Protein AF-A0A2N8MUM5-F1 (afdb_monomer_lite)

Secondary structure (DSSP, 8-state):
-GGGSTTTTS--TT-HHHHHHHHTTTEEEEEEEEEEEEEEEE-SHHHHHHHHHTTT--HHHHHHHHTTS-SSEEEEEEEEEEEEEE-

Structure (mmCIF, N/CA/C/O backbone):
data_AF-A0A2N8MUM5-F1
#
_entry.id   AF-A0A2N8MUM5-F1
#
loop_
_atom_site.group_PDB
_atom_site.id
_atom_site.type_symbol
_atom_site.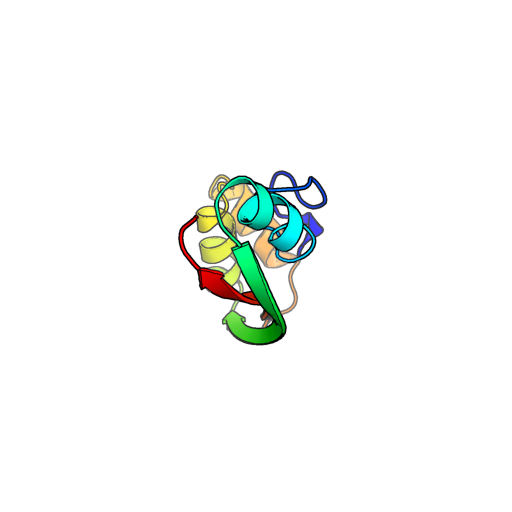label_atom_id
_atom_site.label_alt_id
_atom_site.label_comp_id
_atom_site.label_asym_id
_atom_site.label_entity_id
_atom_site.label_seq_id
_atom_site.pdbx_PDB_ins_code
_atom_site.Cartn_x
_atom_site.Cartn_y
_atom_site.Cartn_z
_atom_site.occupancy
_atom_site.B_iso_or_equiv
_atom_site.auth_seq_id
_atom_site.auth_comp_id
_atom_site.auth_asym_id
_atom_site.auth_atom_id
_atom_site.pdbx_PDB_model_num
ATOM 1 N N . MET A 1 1 ? 11.177 -3.416 -4.466 1.00 79.44 1 MET A N 1
ATOM 2 C CA . MET A 1 1 ? 10.630 -2.188 -5.097 1.00 79.44 1 MET A CA 1
ATOM 3 C C . MET A 1 1 ? 10.432 -1.008 -4.137 1.00 79.44 1 MET A C 1
ATOM 5 O O . MET A 1 1 ? 10.298 0.111 -4.605 1.00 79.44 1 MET A O 1
ATOM 9 N N . ALA A 1 2 ? 10.411 -1.197 -2.816 1.00 75.94 2 ALA A N 1
ATOM 10 C CA . ALA A 1 2 ? 10.040 -0.121 -1.895 1.00 75.94 2 ALA A CA 1
ATOM 11 C C . ALA A 1 2 ? 10.920 1.149 -1.991 1.00 75.94 2 ALA A C 1
ATOM 13 O O . ALA A 1 2 ? 10.404 2.259 -1.945 1.00 75.94 2 ALA A O 1
ATOM 14 N N . TRP A 1 3 ? 12.214 0.974 -2.279 1.00 79.94 3 TRP A N 1
ATOM 15 C CA . TRP A 1 3 ? 13.185 2.039 -2.567 1.00 79.94 3 TRP A CA 1
ATOM 16 C C . TRP A 1 3 ? 12.795 2.987 -3.718 1.00 79.94 3 TRP A C 1
ATOM 18 O O . TRP A 1 3 ? 13.314 4.095 -3.792 1.00 79.94 3 TRP A O 1
ATOM 28 N N . ALA A 1 4 ? 11.903 2.572 -4.624 1.00 81.94 4 ALA A N 1
ATOM 29 C CA . ALA A 1 4 ? 11.467 3.378 -5.764 1.00 81.94 4 ALA A CA 1
ATOM 30 C C . ALA A 1 4 ? 10.346 4.368 -5.405 1.00 81.94 4 ALA A C 1
ATOM 32 O O . ALA A 1 4 ? 9.982 5.205 -6.232 1.00 81.94 4 ALA A O 1
ATOM 33 N N . LEU A 1 5 ? 9.761 4.257 -4.207 1.00 84.88 5 LEU A N 1
ATOM 34 C CA . LEU A 1 5 ? 8.626 5.074 -3.796 1.00 84.88 5 LEU A CA 1
ATOM 35 C C . LEU A 1 5 ? 9.082 6.434 -3.257 1.00 84.88 5 LEU A C 1
ATOM 37 O O . LEU A 1 5 ? 10.022 6.495 -2.457 1.00 84.88 5 LEU A O 1
ATOM 41 N N . PRO A 1 6 ? 8.401 7.539 -3.615 1.00 80.50 6 PRO A N 1
ATOM 42 C CA . PRO A 1 6 ? 8.716 8.835 -3.042 1.00 80.50 6 PRO A CA 1
ATOM 43 C C . PRO A 1 6 ? 8.465 8.781 -1.540 1.00 80.50 6 PRO A C 1
ATOM 45 O O . PRO A 1 6 ? 7.453 8.241 -1.094 1.00 80.50 6 PRO A O 1
ATOM 48 N N . ARG A 1 7 ? 9.377 9.364 -0.757 1.00 82.62 7 ARG A N 1
ATOM 49 C CA . ARG A 1 7 ? 9.288 9.413 0.713 1.00 82.62 7 ARG A CA 1
ATOM 50 C C . ARG A 1 7 ? 9.290 8.035 1.391 1.00 82.62 7 ARG A C 1
ATOM 52 O O . ARG A 1 7 ? 8.937 7.963 2.563 1.00 82.62 7 ARG A O 1
ATOM 59 N N . TRP A 1 8 ? 9.704 6.970 0.699 1.00 83.25 8 TRP A N 1
ATOM 60 C CA . TRP A 1 8 ? 9.897 5.662 1.324 1.00 83.25 8 TRP A CA 1
ATOM 61 C C . TRP A 1 8 ? 10.737 5.780 2.604 1.00 83.25 8 TRP A C 1
ATOM 63 O O . TRP A 1 8 ? 11.749 6.481 2.622 1.00 83.25 8 TRP A O 1
ATOM 73 N N . GLY A 1 9 ? 10.293 5.118 3.674 1.00 81.88 9 GLY A N 1
ATOM 74 C CA . GLY A 1 9 ? 10.938 5.160 4.989 1.00 81.88 9 GLY A CA 1
ATOM 75 C C . GLY A 1 9 ? 10.655 6.417 5.820 1.00 81.88 9 GLY A C 1
ATOM 76 O O . GLY A 1 9 ? 11.099 6.482 6.962 1.00 81.88 9 GLY A O 1
ATOM 77 N N . ARG A 1 10 ? 9.919 7.411 5.298 1.00 86.44 10 ARG A N 1
ATOM 78 C CA . ARG A 1 10 ? 9.433 8.536 6.112 1.00 86.44 10 ARG A CA 1
ATOM 79 C C . ARG A 1 10 ? 8.086 8.175 6.747 1.00 86.44 10 ARG A C 1
ATOM 81 O O . ARG A 1 10 ? 7.192 7.801 5.989 1.00 86.44 10 ARG A O 1
ATOM 88 N N . PRO A 1 11 ? 7.914 8.366 8.069 1.00 83.44 11 PRO A N 1
ATOM 89 C CA . PRO A 1 11 ? 6.640 8.116 8.731 1.00 83.44 11 PRO A CA 1
ATOM 90 C C . PRO A 1 11 ? 5.481 8.916 8.128 1.00 83.44 11 PRO A C 1
ATOM 92 O O . PRO A 1 11 ? 5.635 10.078 7.729 1.00 83.44 11 PRO A O 1
ATOM 95 N N . SER A 1 12 ? 4.313 8.291 8.103 1.00 85.88 12 SER A N 1
ATOM 96 C CA . SER A 1 12 ? 3.044 8.801 7.595 1.00 85.88 12 SER A CA 1
ATOM 97 C C . SER A 1 12 ? 1.931 8.547 8.612 1.00 85.88 12 SER A C 1
ATOM 99 O O . SER A 1 12 ? 1.952 7.562 9.342 1.00 85.88 12 SER A O 1
ATOM 101 N N . SER A 1 13 ? 0.897 9.395 8.628 1.00 85.12 13 SER A N 1
ATOM 102 C CA . SER A 1 13 ? -0.305 9.163 9.446 1.00 85.12 13 SER A CA 1
ATOM 103 C C . SER A 1 13 ? -1.118 7.936 9.014 1.00 85.12 13 SER A C 1
ATOM 105 O O . SER A 1 13 ? -2.055 7.553 9.705 1.00 85.12 13 SER A O 1
ATOM 107 N N . PHE A 1 14 ? -0.790 7.358 7.857 1.00 83.25 14 PHE A N 1
ATOM 108 C CA . PHE A 1 14 ? -1.381 6.127 7.332 1.00 83.25 14 PHE A CA 1
ATOM 109 C C . PHE A 1 14 ? -0.546 4.877 7.644 1.00 83.25 14 PHE A C 1
ATOM 111 O O . PHE A 1 14 ? -0.930 3.787 7.224 1.00 83.25 14 PHE A O 1
ATOM 118 N N . ASP A 1 15 ? 0.582 5.018 8.343 1.00 87.81 15 ASP A N 1
ATOM 119 C CA . ASP A 1 15 ? 1.379 3.871 8.768 1.00 87.81 15 ASP A CA 1
ATOM 120 C C . ASP A 1 15 ? 0.668 3.165 9.927 1.00 87.81 15 ASP A C 1
ATOM 122 O O . ASP A 1 15 ? 0.275 3.789 10.920 1.00 87.81 15 ASP A O 1
ATOM 126 N N . ALA A 1 16 ? 0.490 1.851 9.800 1.00 87.50 16 ALA A N 1
ATOM 127 C CA . ALA A 1 16 ? -0.187 1.049 10.814 1.00 87.50 16 ALA A CA 1
ATOM 128 C C . ALA A 1 16 ? 0.586 1.079 12.144 1.00 87.50 16 ALA A C 1
ATOM 130 O O . ALA A 1 16 ? -0.001 1.095 13.220 1.00 87.50 16 ALA A O 1
ATOM 131 N N . GLU A 1 17 ? 1.908 1.184 12.066 1.00 86.62 17 GLU A N 1
ATOM 132 C CA . GLU A 1 17 ? 2.836 1.208 13.191 1.00 86.62 17 GLU A CA 1
ATOM 133 C C . GLU A 1 17 ? 2.618 2.406 14.138 1.00 86.62 17 GLU A C 1
ATOM 135 O O . GLU A 1 17 ? 3.010 2.343 15.300 1.00 86.62 17 GLU A O 1
ATOM 140 N N . VAL A 1 18 ? 1.986 3.493 13.672 1.00 88.25 18 VAL A N 1
ATOM 141 C CA . VAL A 1 18 ? 1.722 4.698 14.487 1.00 88.25 18 VAL A CA 1
ATOM 142 C C . VAL A 1 18 ? 0.234 4.980 14.699 1.00 88.25 18 VAL A C 1
ATOM 144 O O . VAL A 1 18 ? -0.114 5.942 15.393 1.00 88.25 18 VAL A O 1
ATOM 147 N N . ALA A 1 19 ? -0.659 4.184 14.103 1.00 87.50 19 ALA A N 1
ATOM 148 C CA . ALA A 1 19 ? -2.069 4.554 14.032 1.00 87.50 19 ALA A CA 1
ATOM 149 C C . ALA A 1 19 ? -2.764 4.515 15.397 1.00 87.50 19 ALA A C 1
ATOM 151 O O . ALA A 1 19 ? -3.609 5.365 15.650 1.00 87.50 19 ALA A O 1
ATOM 152 N N . GLU A 1 20 ? -2.397 3.596 16.295 1.00 89.75 20 GLU A N 1
ATOM 153 C CA . GLU A 1 20 ? -2.988 3.517 17.639 1.00 89.75 20 GLU A CA 1
ATOM 154 C C . GLU A 1 20 ? -2.803 4.829 18.415 1.00 89.75 20 GLU A C 1
ATOM 156 O O . GLU A 1 20 ? -3.775 5.427 18.878 1.00 89.75 20 GLU A O 1
ATOM 161 N N . THR A 1 21 ? -1.574 5.351 18.448 1.00 91.00 21 THR A N 1
ATOM 162 C CA . THR A 1 21 ? -1.248 6.640 19.074 1.00 91.00 21 THR A CA 1
ATOM 163 C C . THR A 1 21 ? -2.023 7.801 18.449 1.00 91.00 21 THR A C 1
ATOM 165 O O . THR A 1 21 ? -2.395 8.746 19.144 1.00 91.00 21 THR A O 1
ATOM 168 N N . LEU A 1 22 ? -2.264 7.771 17.135 1.00 92.94 22 LEU A N 1
ATOM 169 C CA . LEU A 1 22 ? -3.032 8.812 16.446 1.00 92.94 22 LEU A CA 1
ATOM 170 C C . LEU A 1 22 ? -4.531 8.712 16.746 1.00 92.94 22 LEU A C 1
ATOM 172 O O . LEU A 1 22 ? -5.154 9.730 17.048 1.00 92.94 22 LEU A O 1
ATOM 176 N N . LEU A 1 23 ? -5.094 7.504 16.714 1.00 92.38 23 LEU A N 1
ATOM 177 C CA . LEU A 1 23 ? -6.497 7.235 17.030 1.00 92.38 23 LEU A CA 1
ATOM 178 C C . LEU A 1 23 ? -6.811 7.581 18.486 1.00 92.38 23 LEU A C 1
ATOM 180 O O . LEU A 1 23 ? -7.831 8.215 18.754 1.00 92.38 23 LEU A O 1
ATOM 184 N N . GLY A 1 24 ? -5.897 7.267 19.407 1.00 93.75 24 GLY A N 1
ATOM 185 C CA . GLY A 1 24 ? -6.016 7.582 20.828 1.00 93.75 24 GLY A CA 1
ATOM 186 C C . GLY A 1 24 ? -6.115 9.078 21.136 1.00 93.75 24 GLY A C 1
ATOM 187 O O . GLY A 1 24 ? -6.559 9.436 22.221 1.00 93.75 24 GLY A O 1
ATOM 188 N N . LYS A 1 25 ? -5.778 9.978 20.201 1.00 94.38 25 LYS A N 1
ATOM 189 C CA . LYS A 1 25 ? -6.001 11.428 20.371 1.00 94.38 25 LYS A CA 1
ATOM 190 C C . LYS A 1 25 ? -7.473 11.829 20.253 1.00 94.38 25 L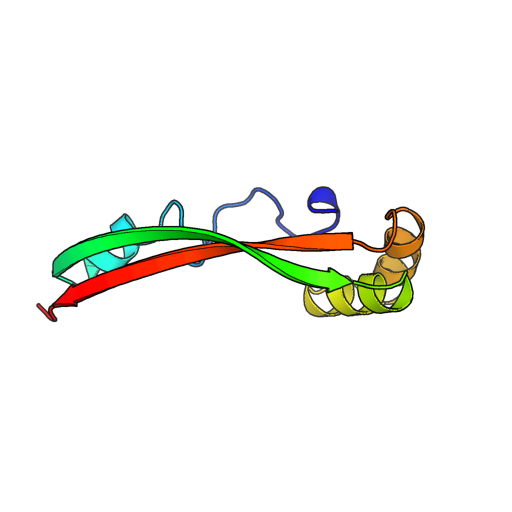YS A C 1
ATOM 192 O O . LYS A 1 25 ? -7.837 12.904 20.718 1.00 94.38 25 LYS A O 1
ATOM 197 N N . VAL A 1 26 ? -8.300 10.999 19.617 1.00 94.75 26 VAL A N 1
ATOM 198 C CA . VAL A 1 26 ? -9.689 11.330 19.250 1.00 94.75 26 VAL A CA 1
ATOM 199 C C . VAL A 1 26 ? -10.684 10.321 19.823 1.00 94.75 26 VAL A C 1
ATOM 201 O O . VAL A 1 26 ? -11.783 10.698 20.222 1.00 94.75 26 VAL A O 1
ATOM 204 N N . PHE A 1 27 ? -10.295 9.052 19.908 1.00 95.94 27 PHE A N 1
ATOM 205 C CA . PHE A 1 27 ? -11.135 7.953 20.369 1.00 95.94 27 PHE A CA 1
ATOM 206 C C . PHE A 1 27 ? -10.605 7.343 21.665 1.00 95.94 27 PHE A C 1
ATOM 208 O O . PHE A 1 27 ? -9.460 7.574 22.070 1.00 95.94 27 PHE A O 1
ATOM 215 N N . GLU A 1 28 ? -11.458 6.574 22.327 1.00 96.38 28 GLU A N 1
ATOM 216 C CA . GLU A 1 28 ? -11.032 5.576 23.300 1.00 96.38 28 GLU A CA 1
ATOM 217 C C . GLU A 1 28 ? -10.821 4.262 22.541 1.00 96.38 28 GLU A C 1
ATOM 219 O O . GLU A 1 28 ? -11.783 3.658 22.069 1.00 96.38 28 GLU A O 1
ATOM 224 N N . VAL A 1 29 ? -9.561 3.878 22.324 1.00 95.56 29 VAL A N 1
ATOM 225 C CA . VAL A 1 29 ? -9.203 2.677 21.556 1.00 95.56 29 VAL A CA 1
ATOM 226 C C . VAL A 1 29 ? -9.260 1.466 22.483 1.00 95.56 29 VAL A C 1
ATOM 228 O O . VAL A 1 29 ? -8.551 1.425 23.481 1.00 95.56 29 VAL A O 1
ATOM 231 N N . GLU A 1 30 ? -10.104 0.490 22.157 1.00 95.62 30 GLU A N 1
ATOM 232 C CA . GLU A 1 30 ? -10.319 -0.715 22.968 1.00 95.62 30 GLU A CA 1
ATOM 233 C C . GLU A 1 30 ? -9.376 -1.845 22.561 1.00 95.62 30 GLU A C 1
ATOM 235 O O . GLU A 1 30 ? -8.864 -2.578 23.403 1.00 95.62 30 GLU A O 1
ATOM 240 N N . SER A 1 31 ? -9.158 -2.011 21.255 1.00 95.12 31 SER A N 1
ATOM 241 C CA . SER A 1 31 ? -8.222 -3.004 20.734 1.00 95.12 31 SER A CA 1
ATOM 242 C C . SER A 1 31 ? -7.772 -2.680 19.314 1.00 95.12 31 SER A C 1
ATOM 244 O O . SER A 1 31 ? -8.478 -2.024 18.543 1.00 95.12 31 SER A O 1
ATOM 246 N N . VAL A 1 32 ? -6.590 -3.181 18.960 1.00 94.06 32 VAL A N 1
ATOM 247 C CA . VAL A 1 32 ? -6.002 -3.074 17.624 1.00 94.06 32 VAL A CA 1
ATOM 248 C C . VAL A 1 32 ? -5.573 -4.457 17.156 1.00 94.06 32 VAL A C 1
ATOM 250 O O . VAL A 1 32 ? -4.964 -5.224 17.900 1.00 94.06 32 VAL A O 1
ATOM 253 N N . ARG A 1 33 ? -5.856 -4.767 15.892 1.00 94.94 33 ARG A N 1
ATOM 254 C CA . ARG A 1 33 ? -5.343 -5.951 15.206 1.00 94.94 33 ARG A CA 1
ATOM 255 C C . ARG A 1 33 ? -4.589 -5.533 13.955 1.00 94.94 33 ARG A C 1
ATOM 257 O O . ARG A 1 33 ? -5.196 -5.030 13.011 1.00 94.94 33 ARG A O 1
ATOM 264 N N . THR A 1 34 ? -3.285 -5.779 13.935 1.00 93.38 34 THR A N 1
ATOM 265 C CA . THR A 1 34 ? -2.432 -5.566 12.763 1.00 93.38 34 THR A CA 1
ATOM 266 C C . THR A 1 34 ? -2.513 -6.745 11.799 1.00 93.38 34 THR A C 1
ATOM 268 O O . THR A 1 34 ? -2.872 -7.867 12.175 1.00 93.38 34 THR A O 1
ATOM 271 N N . TRP A 1 35 ? -2.214 -6.488 10.530 1.00 93.81 35 TRP A N 1
ATOM 272 C CA . TRP A 1 35 ? -2.148 -7.517 9.504 1.00 93.81 35 TRP A CA 1
ATOM 273 C C . TRP A 1 35 ? -1.181 -7.131 8.389 1.00 93.81 35 TRP A C 1
ATOM 275 O O . TRP A 1 35 ? -1.082 -5.965 8.007 1.00 93.81 35 TRP A O 1
ATOM 285 N N . ASP A 1 36 ? -0.557 -8.161 7.823 1.00 94.50 36 ASP A N 1
ATOM 286 C CA . ASP A 1 36 ? 0.238 -8.106 6.605 1.00 94.50 36 ASP A CA 1
ATOM 287 C C . ASP A 1 36 ? -0.292 -9.166 5.641 1.00 94.50 36 ASP A C 1
ATOM 289 O O . ASP A 1 36 ? -0.424 -10.335 6.009 1.00 94.50 36 ASP A O 1
ATOM 293 N N . ALA A 1 37 ? -0.619 -8.777 4.410 1.00 94.25 37 ALA A N 1
ATOM 294 C CA . ALA A 1 37 ? -1.176 -9.703 3.430 1.00 94.25 37 ALA A CA 1
ATOM 295 C C . ALA A 1 37 ? -0.727 -9.381 1.992 1.00 94.25 37 ALA A C 1
ATOM 297 O O . ALA A 1 37 ? -0.718 -8.209 1.597 1.00 94.25 37 ALA A O 1
ATOM 298 N N . PRO A 1 38 ? -0.379 -10.392 1.173 1.00 93.94 38 PRO A N 1
ATOM 299 C CA . PRO A 1 38 ? -0.042 -10.216 -0.239 1.00 93.94 38 PRO A CA 1
ATOM 300 C C . PRO A 1 38 ? -1.316 -10.018 -1.075 1.00 93.94 38 PRO A C 1
ATOM 302 O O . PRO A 1 38 ? -1.817 -10.941 -1.707 1.00 93.94 38 PRO A O 1
ATOM 305 N N . LEU A 1 39 ? -1.879 -8.809 -1.039 1.00 92.00 39 LEU A N 1
ATOM 306 C CA . LEU A 1 39 ? -3.204 -8.533 -1.614 1.00 92.00 39 LEU A CA 1
ATOM 307 C C . LEU A 1 39 ? -3.178 -8.114 -3.089 1.00 92.00 39 LEU A C 1
ATOM 309 O O . LEU A 1 39 ? -4.232 -8.031 -3.713 1.00 92.00 39 LEU A O 1
ATOM 313 N N . VAL A 1 40 ? -2.008 -7.785 -3.644 1.00 94.75 40 VAL A N 1
ATOM 314 C CA . VAL A 1 40 ? -1.891 -7.307 -5.029 1.00 94.75 40 VAL A CA 1
ATOM 315 C C . VAL A 1 40 ? -0.699 -7.962 -5.704 1.00 94.75 40 VAL A C 1
ATOM 317 O O . VAL A 1 40 ? 0.423 -7.826 -5.229 1.00 94.75 40 VAL A O 1
ATOM 320 N N . THR A 1 41 ? -0.924 -8.584 -6.855 1.00 97.38 41 THR A N 1
ATOM 321 C CA . THR A 1 41 ? 0.144 -9.064 -7.737 1.00 97.38 41 THR A CA 1
ATOM 322 C C . THR A 1 41 ? 0.245 -8.146 -8.946 1.00 97.38 41 THR A C 1
ATOM 324 O O . THR A 1 41 ? -0.752 -7.872 -9.609 1.00 97.38 41 THR A O 1
ATOM 327 N N . LEU A 1 42 ? 1.450 -7.658 -9.234 1.00 97.88 42 LEU A N 1
ATOM 328 C CA . LEU A 1 42 ? 1.763 -6.924 -10.455 1.00 97.88 42 LEU A CA 1
ATOM 329 C C . LEU A 1 42 ? 2.325 -7.924 -11.472 1.00 97.88 42 LEU A C 1
ATOM 331 O O . LEU A 1 42 ? 3.438 -8.414 -11.263 1.00 97.88 42 LEU A O 1
ATOM 335 N N . PRO A 1 43 ? 1.569 -8.272 -12.527 1.00 98.19 43 PRO A N 1
ATOM 336 C CA . PRO A 1 43 ? 1.926 -9.388 -13.399 1.00 98.19 43 PRO A CA 1
ATOM 337 C C . PRO A 1 43 ? 3.143 -9.103 -14.285 1.00 98.19 43 PRO A C 1
ATOM 3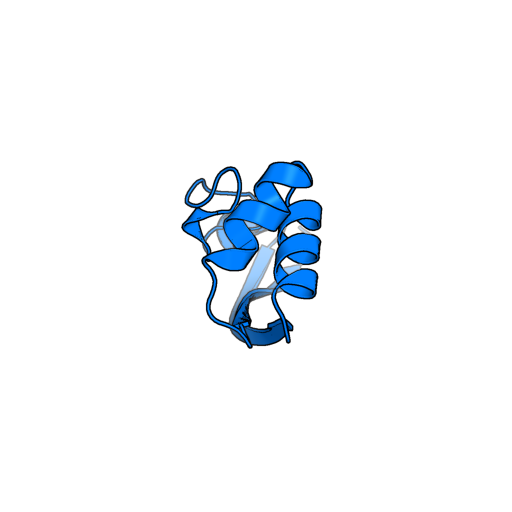39 O O . PRO A 1 43 ? 3.886 -10.022 -14.606 1.00 98.19 43 PRO A O 1
ATOM 342 N N . ASP A 1 44 ? 3.361 -7.844 -14.666 1.00 98.44 44 ASP A N 1
ATOM 343 C CA . ASP A 1 44 ? 4.390 -7.454 -15.626 1.00 98.44 44 ASP A CA 1
ATOM 344 C C . ASP A 1 44 ? 4.959 -6.051 -15.344 1.00 98.44 44 ASP A C 1
ATOM 346 O O . ASP A 1 44 ? 4.520 -5.317 -14.449 1.00 98.44 44 ASP A O 1
ATOM 350 N N . HIS A 1 45 ? 5.961 -5.654 -16.131 1.00 98.38 45 HIS A N 1
ATOM 351 C CA . HIS A 1 45 ? 6.601 -4.347 -15.996 1.00 98.38 45 HIS A CA 1
ATOM 352 C C . HIS A 1 45 ? 5.655 -3.171 -16.300 1.00 98.38 45 HIS A C 1
ATOM 354 O O . HIS A 1 45 ? 5.874 -2.070 -15.786 1.00 98.38 45 HIS A O 1
ATOM 360 N N . ALA A 1 46 ? 4.605 -3.360 -17.107 1.00 98.31 46 ALA A N 1
ATOM 361 C CA . ALA A 1 46 ? 3.634 -2.303 -17.385 1.00 98.31 46 ALA A CA 1
ATOM 362 C C . ALA A 1 46 ? 2.763 -2.033 -16.148 1.00 98.31 46 ALA A C 1
ATOM 364 O O . ALA A 1 46 ? 2.580 -0.872 -15.768 1.00 98.31 46 ALA A O 1
ATOM 365 N N . ALA A 1 47 ? 2.325 -3.087 -15.456 1.00 98.31 47 ALA A N 1
ATOM 366 C CA . ALA A 1 47 ? 1.632 -2.997 -14.176 1.00 98.31 47 ALA A CA 1
ATOM 367 C C . ALA A 1 47 ? 2.517 -2.361 -13.090 1.00 98.31 47 ALA A C 1
ATOM 369 O O . ALA A 1 47 ? 2.043 -1.520 -12.323 1.00 98.31 47 ALA A O 1
ATOM 370 N N . VAL A 1 48 ? 3.817 -2.682 -13.065 1.00 98.06 48 VAL A N 1
ATOM 371 C CA . VAL A 1 48 ? 4.793 -2.013 -12.185 1.00 98.06 48 VAL A CA 1
ATOM 372 C C . VAL A 1 48 ? 4.903 -0.519 -12.490 1.00 98.06 48 VAL A C 1
ATOM 374 O O . VAL A 1 48 ? 4.828 0.303 -11.572 1.00 98.06 48 VAL A O 1
ATOM 377 N N . ALA A 1 49 ? 5.030 -0.134 -13.760 1.00 98.00 49 ALA A N 1
ATOM 378 C CA . ALA A 1 49 ? 5.092 1.275 -14.142 1.00 98.00 49 ALA A CA 1
ATOM 379 C C . ALA A 1 49 ? 3.800 2.022 -13.764 1.00 98.00 49 ALA A C 1
ATOM 381 O O . ALA A 1 49 ? 3.869 3.130 -13.227 1.00 98.00 49 ALA A O 1
ATOM 382 N N . LEU A 1 50 ? 2.630 1.414 -13.988 1.00 98.12 50 LEU A N 1
ATOM 383 C CA . LEU A 1 50 ? 1.340 1.989 -13.603 1.00 98.12 50 LEU A CA 1
ATOM 384 C C . LEU A 1 50 ? 1.233 2.170 -12.084 1.00 98.12 50 LEU A C 1
ATOM 386 O O . LEU A 1 50 ? 0.841 3.242 -11.619 1.00 98.12 50 LEU A O 1
ATOM 390 N N . PHE A 1 51 ? 1.652 1.167 -11.308 1.00 96.12 51 PHE A N 1
ATOM 391 C CA . PHE A 1 51 ? 1.691 1.257 -9.852 1.00 96.12 51 PHE A CA 1
ATOM 392 C C . PHE A 1 51 ? 2.570 2.423 -9.382 1.00 96.12 51 PHE A C 1
ATOM 394 O O . PHE A 1 51 ? 2.127 3.234 -8.570 1.00 96.12 51 PHE A O 1
ATOM 401 N N . LEU A 1 52 ? 3.791 2.550 -9.912 1.00 96.12 52 LEU A N 1
ATOM 402 C CA . LEU A 1 52 ? 4.719 3.627 -9.548 1.00 96.12 52 LEU A CA 1
ATOM 403 C C . LEU A 1 52 ? 4.177 5.016 -9.918 1.00 96.12 52 LEU A C 1
ATOM 405 O O . LEU A 1 52 ? 4.321 5.957 -9.134 1.00 96.12 52 LEU A O 1
ATOM 409 N N . ARG A 1 53 ? 3.492 5.146 -11.061 1.00 96.69 53 ARG A N 1
ATOM 410 C CA . ARG A 1 53 ? 2.792 6.387 -11.435 1.00 96.69 53 ARG A CA 1
ATOM 411 C C . ARG A 1 53 ? 1.693 6.742 -10.439 1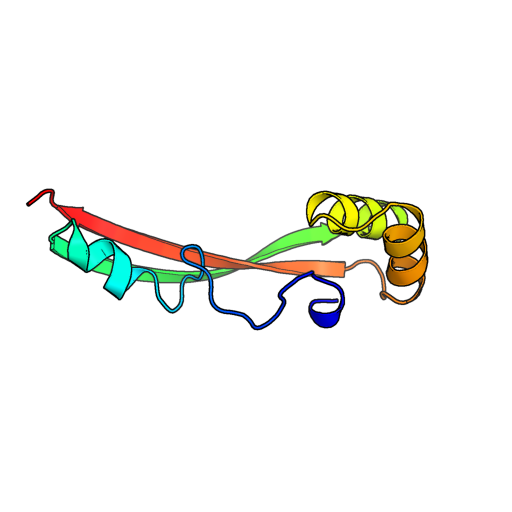.00 96.69 53 ARG A C 1
ATOM 413 O O . ARG A 1 53 ? 1.617 7.891 -10.014 1.00 96.69 53 ARG A O 1
ATOM 420 N N . GLY A 1 54 ? 0.915 5.757 -9.987 1.00 94.62 54 GLY A N 1
ATOM 421 C CA . GLY A 1 54 ? -0.075 5.934 -8.917 1.00 94.62 54 GLY A CA 1
ATOM 422 C C . GLY A 1 54 ? 0.529 6.364 -7.572 1.00 94.62 54 GLY A C 1
ATOM 423 O O . GLY A 1 54 ? -0.191 6.799 -6.678 1.00 94.62 54 GLY A O 1
ATOM 424 N N . ARG A 1 55 ? 1.857 6.274 -7.419 1.00 91.69 55 ARG A N 1
ATOM 425 C CA . ARG A 1 55 ? 2.618 6.764 -6.258 1.00 91.69 55 ARG A CA 1
ATOM 426 C C . ARG A 1 55 ? 3.321 8.098 -6.508 1.00 91.69 55 ARG A C 1
ATOM 428 O O . ARG A 1 55 ? 4.106 8.527 -5.669 1.00 91.69 55 ARG A O 1
ATOM 435 N N . GLY A 1 56 ? 3.023 8.759 -7.626 1.00 93.19 56 GLY A N 1
ATOM 436 C CA . GLY A 1 56 ? 3.496 10.105 -7.946 1.00 93.19 56 GLY A CA 1
ATOM 437 C C . GLY A 1 56 ? 4.785 10.163 -8.767 1.00 93.19 56 GLY A C 1
ATOM 438 O O . GLY A 1 56 ? 5.349 11.245 -8.911 1.00 93.19 56 GLY A O 1
ATOM 439 N N . LEU A 1 57 ? 5.278 9.043 -9.310 1.00 95.56 57 LEU A N 1
ATOM 440 C CA . LEU A 1 57 ? 6.442 9.082 -10.202 1.00 95.56 57 LEU A CA 1
ATOM 441 C C . LEU A 1 57 ? 6.050 9.582 -11.603 1.00 95.56 57 LEU A C 1
ATOM 443 O O . LEU A 1 57 ? 5.060 9.096 -12.160 1.00 95.56 57 LEU A O 1
ATOM 447 N N . PRO A 1 58 ? 6.863 10.456 -12.232 1.00 96.06 58 PRO A N 1
ATOM 448 C CA . PRO A 1 58 ? 6.726 10.769 -13.650 1.00 96.06 58 PRO A CA 1
ATOM 449 C C . PRO A 1 58 ? 6.814 9.506 -14.508 1.00 96.06 58 PRO A C 1
ATOM 451 O O . PRO A 1 58 ? 7.567 8.581 -14.194 1.00 96.06 58 PRO A O 1
ATOM 454 N N . GLU A 1 59 ? 6.083 9.475 -15.620 1.00 96.69 59 GLU A N 1
ATOM 455 C CA . GLU A 1 59 ? 5.953 8.281 -16.460 1.00 96.69 59 GLU A CA 1
ATOM 456 C C . GLU A 1 59 ? 7.295 7.731 -16.965 1.00 96.69 59 GLU A C 1
ATOM 458 O O . GLU A 1 59 ? 7.537 6.525 -16.886 1.00 96.69 59 GLU A O 1
ATOM 463 N N . SER A 1 60 ? 8.187 8.602 -17.441 1.00 97.19 60 SER A N 1
ATOM 464 C CA . SER A 1 60 ? 9.516 8.206 -17.922 1.00 97.19 60 SER A CA 1
ATOM 465 C C . SER A 1 60 ? 10.338 7.519 -16.826 1.00 97.19 60 SER A C 1
ATOM 467 O O . SER A 1 60 ? 10.932 6.461 -17.055 1.00 97.19 60 SER A O 1
ATOM 469 N N . THR A 1 61 ? 10.313 8.068 -15.609 1.00 96.50 61 THR A N 1
ATOM 470 C CA . THR A 1 61 ? 10.969 7.491 -14.430 1.00 96.50 61 THR A CA 1
ATOM 471 C C . THR A 1 61 ? 10.316 6.174 -14.021 1.00 96.50 61 THR A C 1
ATOM 473 O O . THR A 1 61 ? 11.028 5.196 -13.801 1.00 96.50 61 THR A O 1
ATOM 476 N N . ALA A 1 62 ? 8.984 6.106 -13.981 1.00 97.44 62 ALA A N 1
ATOM 477 C CA . ALA A 1 62 ? 8.253 4.893 -13.628 1.00 97.44 62 ALA A CA 1
ATOM 478 C C . ALA A 1 62 ? 8.566 3.732 -14.585 1.00 97.44 62 ALA A C 1
ATOM 480 O O . ALA A 1 62 ? 8.904 2.643 -14.129 1.00 97.44 62 ALA A O 1
ATOM 481 N N . ARG A 1 63 ? 8.550 3.972 -15.906 1.00 97.69 63 ARG A N 1
ATOM 482 C CA . ARG A 1 63 ? 8.919 2.959 -16.913 1.00 97.69 63 ARG A CA 1
ATOM 483 C C . ARG A 1 63 ? 10.373 2.511 -16.773 1.00 97.69 63 ARG A C 1
ATOM 485 O O . ARG A 1 63 ? 10.663 1.327 -16.920 1.00 97.69 63 ARG A O 1
ATOM 492 N N . ARG A 1 64 ? 11.295 3.442 -16.504 1.00 97.12 64 ARG A N 1
ATOM 493 C CA . ARG A 1 64 ? 12.716 3.119 -16.310 1.00 97.12 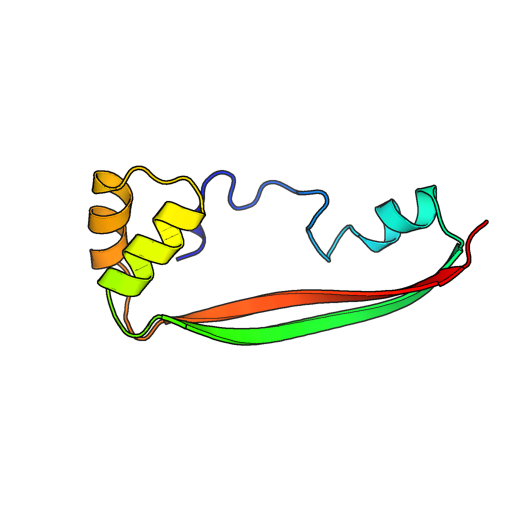64 ARG A CA 1
ATOM 494 C C . ARG A 1 64 ? 12.934 2.232 -15.088 1.00 97.12 64 ARG A C 1
ATOM 496 O O . ARG A 1 64 ? 13.653 1.246 -15.195 1.00 97.12 64 ARG A O 1
ATOM 503 N N . LEU A 1 65 ? 12.313 2.567 -13.960 1.00 96.44 65 LEU A N 1
ATOM 504 C CA . LEU A 1 65 ? 12.443 1.801 -12.720 1.00 96.44 65 LEU A CA 1
ATOM 505 C C . LEU A 1 65 ? 11.726 0.452 -12.796 1.00 96.44 65 LEU A C 1
ATOM 507 O O . LEU A 1 65 ? 12.242 -0.531 -12.276 1.00 96.44 65 LEU A O 1
ATOM 511 N N . ALA A 1 66 ? 10.590 0.379 -13.494 1.00 97.25 66 ALA A N 1
ATOM 512 C CA . ALA A 1 66 ? 9.845 -0.862 -13.669 1.00 97.25 66 ALA A CA 1
ATOM 513 C C . ALA A 1 66 ? 10.664 -1.971 -14.341 1.00 97.25 66 ALA A C 1
ATOM 515 O O . ALA A 1 66 ? 10.508 -3.132 -13.981 1.00 97.25 66 ALA A O 1
ATOM 516 N N . ARG A 1 67 ? 11.573 -1.627 -15.265 1.00 96.94 67 ARG A N 1
ATOM 517 C CA . ARG A 1 67 ? 12.465 -2.597 -15.928 1.00 96.94 67 ARG A CA 1
ATOM 518 C C . ARG A 1 67 ? 13.484 -3.252 -14.992 1.00 96.94 67 ARG A C 1
ATOM 520 O O . ARG A 1 67 ? 14.012 -4.298 -15.332 1.00 96.94 67 ARG A O 1
ATOM 527 N N . ALA A 1 68 ? 13.766 -2.642 -13.842 1.00 95.00 68 ALA A N 1
ATOM 528 C CA . ALA A 1 68 ? 14.688 -3.180 -12.842 1.00 95.00 68 ALA A CA 1
ATOM 529 C C . ALA A 1 68 ? 13.978 -4.025 -11.765 1.00 95.00 68 ALA A C 1
ATOM 531 O O . ALA A 1 68 ? 14.599 -4.413 -10.779 1.00 95.00 68 ALA A O 1
ATOM 532 N N . VAL A 1 69 ? 12.667 -4.249 -11.900 1.00 95.56 69 VAL A N 1
ATOM 533 C CA . VAL A 1 69 ? 11.850 -5.004 -10.945 1.00 95.56 69 VAL A CA 1
ATOM 534 C C . VAL A 1 69 ? 11.579 -6.390 -11.508 1.00 95.56 69 VAL A C 1
ATOM 536 O O . VAL A 1 69 ? 11.051 -6.503 -12.609 1.00 95.56 69 VAL A O 1
ATOM 539 N N . GLU A 1 70 ? 11.899 -7.430 -10.743 1.00 96.38 70 GLU A N 1
ATOM 540 C CA . GLU A 1 70 ? 11.492 -8.801 -11.059 1.00 96.38 70 GLU A CA 1
ATOM 541 C C . GLU A 1 70 ? 9.965 -8.927 -11.025 1.00 96.38 70 GLU A C 1
ATOM 543 O O . GLU A 1 70 ? 9.305 -8.415 -10.115 1.00 96.38 70 GLU A O 1
ATOM 548 N N . VAL A 1 71 ? 9.409 -9.596 -12.034 1.00 97.12 71 VAL A N 1
ATOM 549 C CA . VAL A 1 71 ? 7.969 -9.811 -12.200 1.00 97.12 71 VAL A CA 1
ATOM 550 C C . VAL A 1 71 ? 7.673 -11.306 -12.392 1.00 97.12 71 VAL A C 1
ATOM 552 O O . VAL A 1 71 ? 8.498 -11.997 -12.991 1.00 97.12 71 VAL A O 1
ATOM 555 N N . PRO A 1 72 ? 6.522 -11.815 -11.902 1.00 97.56 72 PRO A N 1
ATOM 556 C CA . PRO A 1 72 ? 5.448 -11.081 -11.226 1.00 97.56 72 PRO A CA 1
ATOM 557 C C . PRO A 1 72 ? 5.838 -10.618 -9.812 1.00 97.56 72 PRO A C 1
ATOM 559 O O . PRO A 1 72 ? 6.446 -11.360 -9.045 1.00 97.56 72 PRO A O 1
ATOM 562 N N . LEU A 1 73 ? 5.462 -9.388 -9.447 1.00 96.50 73 LEU A N 1
ATOM 563 C CA . LEU A 1 73 ? 5.762 -8.822 -8.129 1.00 96.50 73 LEU A CA 1
ATOM 564 C C . LEU A 1 73 ? 4.533 -8.890 -7.219 1.00 96.50 73 LEU A C 1
ATOM 566 O O . LEU A 1 73 ? 3.542 -8.201 -7.458 1.00 96.50 73 LEU A O 1
ATOM 570 N N . SER A 1 74 ? 4.620 -9.653 -6.130 1.00 96.50 74 SER A N 1
ATOM 571 C CA . SER A 1 74 ? 3.614 -9.621 -5.063 1.00 96.50 74 SER A CA 1
ATOM 572 C C . SER A 1 74 ? 3.856 -8.440 -4.119 1.00 96.50 74 SER A C 1
ATOM 574 O O . SER A 1 74 ? 4.964 -8.238 -3.617 1.00 96.50 74 SER A O 1
ATOM 576 N N . LEU A 1 75 ? 2.823 -7.634 -3.884 1.00 94.12 75 LEU A N 1
ATOM 577 C CA . LEU A 1 75 ? 2.843 -6.501 -2.969 1.00 94.12 75 LEU A CA 1
ATOM 578 C C . LEU A 1 75 ? 2.130 -6.864 -1.672 1.00 94.12 75 LEU A C 1
ATOM 580 O O . LEU A 1 75 ? 0.900 -6.964 -1.622 1.00 94.12 75 LEU A O 1
ATOM 584 N N . THR A 1 76 ? 2.901 -6.940 -0.593 1.00 92.06 76 THR A N 1
ATOM 585 C CA . THR A 1 76 ? 2.346 -6.996 0.755 1.00 92.06 76 THR A CA 1
ATOM 586 C C . THR A 1 76 ? 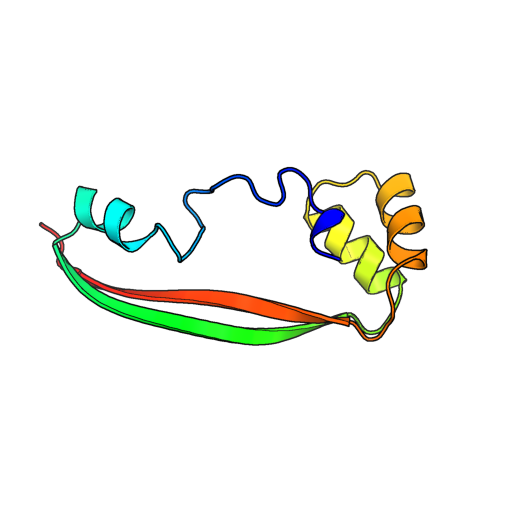1.740 -5.646 1.117 1.00 92.06 76 THR A C 1
ATOM 588 O O . THR A 1 76 ? 2.404 -4.604 1.090 1.00 92.06 76 THR A O 1
ATOM 591 N N . LYS A 1 77 ? 0.456 -5.662 1.453 1.00 90.06 77 LYS A N 1
ATOM 592 C CA . LYS A 1 77 ? -0.225 -4.567 2.130 1.00 90.06 77 LYS A CA 1
ATOM 593 C C . LYS A 1 77 ? -0.119 -4.808 3.624 1.00 90.06 77 LYS A C 1
ATOM 595 O O . LYS A 1 77 ? -0.290 -5.938 4.066 1.00 90.06 77 LYS A O 1
ATOM 600 N N . ARG A 1 78 ? 0.152 -3.733 4.352 1.00 90.81 78 ARG A N 1
ATOM 601 C CA . ARG A 1 78 ? 0.142 -3.710 5.809 1.00 90.81 78 ARG A CA 1
ATOM 602 C C . ARG A 1 78 ? -0.981 -2.808 6.256 1.00 90.81 78 ARG A C 1
ATOM 604 O O . ARG A 1 78 ? -1.246 -1.792 5.605 1.00 90.81 78 ARG A O 1
ATOM 611 N N . GLY A 1 79 ? -1.626 -3.173 7.341 1.00 92.44 79 GLY A N 1
ATOM 612 C CA . GLY A 1 79 ? -2.695 -2.379 7.900 1.00 92.44 79 GLY A CA 1
ATOM 613 C C . GLY A 1 79 ? -3.026 -2.813 9.308 1.00 92.44 79 GLY A C 1
ATOM 614 O O . GLY A 1 79 ? -2.399 -3.694 9.896 1.00 92.44 79 GLY A O 1
ATOM 615 N N . LEU A 1 80 ? -4.048 -2.168 9.843 1.00 93.75 80 LEU A N 1
ATOM 616 C CA . LEU A 1 80 ? -4.663 -2.568 11.089 1.00 93.75 80 LEU A CA 1
ATOM 617 C C . LEU A 1 80 ? -6.156 -2.307 11.049 1.00 93.75 80 LEU A C 1
ATOM 619 O O . LEU A 1 80 ? -6.652 -1.536 10.227 1.00 93.75 80 LEU A O 1
ATOM 623 N N . VAL A 1 81 ? -6.855 -2.971 11.953 1.00 94.50 81 VAL A N 1
ATOM 624 C CA . VAL A 1 81 ? -8.241 -2.695 12.307 1.00 94.50 81 VAL A CA 1
ATOM 625 C C . VAL A 1 81 ? -8.239 -2.313 13.778 1.00 94.50 81 VAL A C 1
ATOM 627 O O . VAL A 1 81 ? -7.646 -3.021 14.590 1.00 94.50 81 VAL A O 1
ATOM 630 N N . ALA A 1 82 ? -8.866 -1.189 14.110 1.00 94.19 82 ALA A N 1
ATOM 631 C CA . ALA A 1 82 ? -9.020 -0.733 15.482 1.00 94.19 82 ALA A CA 1
ATOM 632 C C . ALA A 1 82 ? -10.503 -0.724 15.859 1.00 94.19 82 ALA A C 1
ATOM 634 O O . ALA A 1 82 ? -11.333 -0.222 15.098 1.00 94.19 82 ALA A O 1
ATOM 635 N N . TRP A 1 83 ? -10.815 -1.247 17.040 1.00 96.62 83 TRP A N 1
ATOM 636 C CA . TRP A 1 83 ? -12.108 -1.070 17.692 1.00 96.62 83 TRP A CA 1
ATOM 637 C C . TRP A 1 83 ? -11.965 0.055 18.701 1.00 96.62 83 TRP A C 1
ATOM 639 O O . TRP A 1 83 ? -11.057 0.041 19.533 1.00 96.62 83 TRP A O 1
ATOM 649 N N . ALA A 1 84 ? -12.818 1.064 18.578 1.00 96.38 84 ALA A N 1
ATOM 650 C CA . ALA A 1 84 ? -12.724 2.263 19.384 1.00 96.38 84 ALA A CA 1
ATOM 651 C C . ALA A 1 84 ? -14.103 2.891 19.588 1.00 96.38 84 ALA A C 1
ATOM 653 O O . ALA A 1 84 ? -14.979 2.790 18.723 1.00 96.38 84 ALA A O 1
ATOM 654 N N . ARG A 1 85 ? -14.277 3.582 20.713 1.00 96.75 85 ARG A N 1
ATOM 655 C CA . ARG A 1 85 ? -15.487 4.342 21.029 1.00 96.75 85 ARG A CA 1
ATOM 656 C C . ARG A 1 85 ? -15.252 5.833 20.868 1.00 96.75 85 ARG A C 1
ATOM 658 O O . ARG A 1 85 ? -14.160 6.355 21.110 1.00 96.75 85 ARG A O 1
ATOM 665 N N . LYS A 1 86 ? -16.313 6.528 20.459 1.00 92.44 86 LYS A N 1
ATOM 666 C CA . LYS A 1 86 ? -16.354 7.987 20.510 1.00 92.44 86 LYS A CA 1
ATOM 667 C C . LYS A 1 86 ? -16.233 8.416 21.975 1.00 92.44 86 LYS A C 1
ATOM 669 O O . LYS A 1 86 ? -16.926 7.856 22.822 1.00 92.44 86 LYS A O 1
ATOM 674 N N . ARG A 1 87 ? -15.338 9.369 22.226 1.00 77.88 87 ARG A N 1
ATOM 675 C CA . ARG A 1 87 ? -15.228 10.047 23.518 1.00 77.88 87 ARG A CA 1
ATOM 676 C C . ARG A 1 87 ? -16.456 10.906 23.800 1.00 77.88 87 ARG A C 1
ATOM 678 O O . ARG A 1 87 ? -17.044 11.431 22.821 1.00 77.88 87 ARG A O 1
#

Radius of gyration: 16.45 Å; chains: 1; bounding box: 31×22×41 Å

pLDDT: mean 92.6, std 5.57, range [75.94, 98.44]

Foldseek 3Di:
DQVLAPCRPPDDCQDQVCVVVVVVVFWAWPDKDKDKDQPDWQAALVSQLVVRVVRPDDSVSSSVVSVVDDPRDGDIDIHMDIDTHGD

Sequence (87 aa):
MAWALPRWGRPSSFDAEVAETLLGKVFEVESVRTWDAPLVTLPDHAAVALFLRGRGLPESTARRLARAVEVPLSLTKRGLVAWARKR